Protein AF-A0A1H0A8M5-F1 (afdb_monomer)

Solvent-accessible surface area (backbone atoms only — not comparable to full-atom values): 7984 Å² total; per-residue (Å²): 141,83,70,90,78,63,69,47,74,65,54,52,50,52,51,53,48,51,56,51,47,51,57,52,51,49,38,52,51,37,19,56,40,55,90,46,71,91,53,52,72,69,57,42,21,75,76,52,38,91,82,27,82,85,64,74,63,54,67,81,94,46,94,57,63,57,68,48,65,71,43,52,52,50,52,36,41,52,52,17,48,52,53,32,51,50,43,21,73,76,69,74,53,67,88,50,41,67,62,37,33,50,54,29,52,54,52,52,55,52,58,74,76,42,100,62,82,82,76,78,76,74,81,76,89,74,79,79,84,81,130

pLDDT: mean 88.29, std 14.44, range [39.5, 98.38]

Nearest PDB structures (foldseek):
  1x59-assembly1_A  TM=3.442E-01  e=9.861E+00  Homo sapiens

Secondary structure (DSSP, 8-state):
---TTS--HHHHHHHHHHHHHHHHHHHHHHHHHGGGTT--HHHHHHHH-TT---SPPPPTT--SPPP-HHHHHHHHHHHHHHHHHHHHHHHS----HHHHHHHHHHHHHHHTTSSSPPPPPPP-TT-----

Foldseek 3Di:
DDDPPPQPPVNVVVVVVVVVCVLVVQQQVQLQCVVCVPPDPVRQCVVPNPVGGPDGDDDDPDPDRDGDCSSQLVVLLVVLVVVQVVCCVPPVDHDCSVVSSVVSVVVVVVCVVDPHDDDPDPPPPDDDDDD

Radius of gyration: 22.32 Å; Cα contacts (8 Å, |Δi|>4): 77; chains: 1; bounding box: 58×46×65 Å

Mean predicted aligned error: 9.07 Å

Structure (mmCIF, N/CA/C/O backbone):
data_AF-A0A1H0A8M5-F1
#
_entry.id   AF-A0A1H0A8M5-F1
#
loop_
_atom_site.group_PDB
_atom_site.id
_atom_site.type_symbol
_atom_site.label_atom_id
_atom_site.label_alt_id
_atom_site.label_comp_id
_atom_site.label_asym_id
_atom_site.label_entity_id
_atom_site.label_seq_id
_atom_site.pdbx_PDB_ins_code
_atom_site.Cartn_x
_atom_site.Cartn_y
_atom_site.Cartn_z
_atom_site.occupancy
_atom_site.B_iso_or_equiv
_atom_site.auth_seq_id
_atom_site.auth_comp_id
_atom_site.auth_asym_id
_atom_site.auth_atom_id
_atom_site.pdbx_PDB_model_num
ATOM 1 N N . MET A 1 1 ? -43.069 5.245 5.246 1.00 39.50 1 MET A N 1
ATOM 2 C CA . MET A 1 1 ? -41.868 5.805 5.897 1.00 39.50 1 MET A CA 1
ATOM 3 C C . MET A 1 1 ? -40.661 5.299 5.130 1.00 39.50 1 MET A C 1
ATOM 5 O O . MET A 1 1 ? -40.370 4.118 5.226 1.00 39.50 1 MET A O 1
ATOM 9 N N . ASN A 1 2 ? -40.044 6.159 4.319 1.00 45.03 2 ASN A N 1
ATOM 10 C CA . ASN A 1 2 ? -38.753 5.904 3.680 1.00 45.03 2 ASN A CA 1
ATOM 11 C C . ASN A 1 2 ? -37.786 6.932 4.267 1.00 45.03 2 ASN A C 1
ATOM 13 O O . ASN A 1 2 ? -37.919 8.117 3.972 1.00 45.03 2 ASN A O 1
ATOM 17 N N . GLU A 1 3 ? -36.879 6.490 5.132 1.00 62.28 3 GLU A N 1
ATOM 18 C CA . GLU A 1 3 ? -35.882 7.350 5.771 1.00 62.28 3 GLU A CA 1
ATOM 19 C C . GLU A 1 3 ? -34.714 7.611 4.794 1.00 62.28 3 GLU A C 1
ATOM 21 O O . GLU A 1 3 ? -33.984 6.676 4.458 1.00 62.28 3 GLU A O 1
ATOM 26 N N . PRO A 1 4 ? -34.501 8.853 4.316 1.00 56.34 4 PRO A N 1
ATOM 27 C CA . PRO A 1 4 ? -33.559 9.179 3.234 1.00 56.34 4 PRO A CA 1
ATOM 28 C C . PRO A 1 4 ? -32.070 9.075 3.620 1.00 56.34 4 PRO A C 1
ATOM 30 O O . PRO A 1 4 ? -31.202 9.297 2.779 1.00 56.34 4 PRO A O 1
ATOM 33 N N . TRP A 1 5 ? -31.761 8.750 4.878 1.00 62.66 5 TRP A N 1
ATOM 34 C CA . TRP A 1 5 ? -30.400 8.628 5.415 1.00 62.66 5 TRP A CA 1
ATOM 35 C C . TRP A 1 5 ? -29.929 7.176 5.577 1.00 62.66 5 TRP A C 1
ATOM 37 O O . TRP A 1 5 ? -28.752 6.941 5.854 1.00 62.66 5 TRP A O 1
ATOM 47 N N . MET A 1 6 ? -30.803 6.187 5.372 1.00 54.75 6 MET A N 1
ATOM 48 C CA . MET A 1 6 ? -30.368 4.806 5.196 1.00 54.75 6 MET A CA 1
ATOM 49 C C . MET A 1 6 ? -29.731 4.698 3.812 1.00 54.75 6 MET A C 1
ATOM 51 O O . MET A 1 6 ? -30.436 4.652 2.803 1.00 54.75 6 MET A O 1
ATOM 55 N N . SER A 1 7 ? -28.394 4.698 3.761 1.00 67.12 7 SER A N 1
ATOM 56 C CA . SER A 1 7 ? -27.657 4.368 2.541 1.00 67.12 7 SER A CA 1
ATOM 57 C C . SER A 1 7 ? -28.305 3.139 1.914 1.00 67.12 7 SER A C 1
ATOM 59 O O . SER A 1 7 ? -28.441 2.109 2.575 1.00 67.12 7 SER A O 1
ATOM 61 N N . SER A 1 8 ? -28.742 3.238 0.656 1.00 84.81 8 SER A N 1
ATOM 62 C CA . SER A 1 8 ? -29.314 2.065 0.006 1.00 84.81 8 SER A CA 1
ATOM 63 C C . SER A 1 8 ? -28.271 0.946 0.032 1.00 84.81 8 SER A C 1
ATOM 65 O O . SER A 1 8 ? -27.070 1.204 -0.093 1.00 84.81 8 SER A O 1
ATOM 67 N N . LEU A 1 9 ? -28.708 -0.304 0.181 1.00 84.69 9 LEU A N 1
ATOM 68 C CA . LEU A 1 9 ? -27.799 -1.458 0.150 1.00 84.69 9 LEU A CA 1
ATOM 69 C C . LEU A 1 9 ? -26.908 -1.439 -1.108 1.00 84.69 9 LEU A C 1
ATOM 71 O O . LEU A 1 9 ? -25.742 -1.831 -1.060 1.00 84.69 9 LEU A O 1
ATOM 75 N N . ALA A 1 10 ? -27.441 -0.918 -2.219 1.00 86.75 10 ALA A N 1
ATOM 76 C CA . ALA A 1 10 ? -26.697 -0.674 -3.448 1.00 86.75 10 ALA A CA 1
ATOM 77 C C . ALA A 1 10 ? -25.622 0.418 -3.283 1.00 86.75 10 ALA A C 1
ATOM 79 O O . ALA A 1 10 ? -24.483 0.213 -3.697 1.00 86.75 10 ALA A O 1
ATOM 80 N N . GLY A 1 11 ? -25.944 1.546 -2.645 1.00 90.62 11 GLY A N 1
ATOM 81 C CA . GLY A 1 11 ? -24.986 2.609 -2.328 1.00 90.62 11 GLY A CA 1
ATOM 82 C C . GLY A 1 11 ? -23.834 2.121 -1.448 1.00 90.62 11 GLY A C 1
ATOM 83 O O . GLY A 1 11 ? -22.668 2.378 -1.755 1.00 90.62 11 GLY A O 1
ATOM 84 N N . GLU A 1 12 ? -24.131 1.324 -0.419 1.00 91.81 12 GLU A N 1
ATOM 85 C CA . GLU A 1 12 ? -23.097 0.718 0.425 1.00 91.81 12 GLU A CA 1
ATOM 86 C C . GLU A 1 12 ? -22.222 -0.266 -0.356 1.00 91.81 12 GLU A C 1
ATOM 88 O O . GLU A 1 12 ? -21.000 -0.287 -0.194 1.00 91.81 12 GLU A O 1
ATOM 93 N N . ALA A 1 13 ? -22.829 -1.091 -1.216 1.00 93.56 13 ALA A N 1
ATOM 94 C CA . ALA A 1 13 ? -22.098 -2.035 -2.051 1.00 93.56 13 ALA A CA 1
ATOM 95 C C . ALA A 1 13 ? -21.141 -1.314 -3.011 1.00 93.56 13 ALA A C 1
ATOM 97 O O . ALA A 1 13 ? -19.975 -1.703 -3.112 1.00 93.56 13 ALA A O 1
ATOM 98 N N . VAL A 1 14 ? -21.594 -0.230 -3.650 1.00 96.56 14 VAL A N 1
ATOM 99 C CA . VAL A 1 14 ? -20.766 0.614 -4.524 1.00 96.56 14 VAL A CA 1
ATOM 100 C C . VAL A 1 14 ? -19.619 1.253 -3.744 1.00 96.56 14 VAL 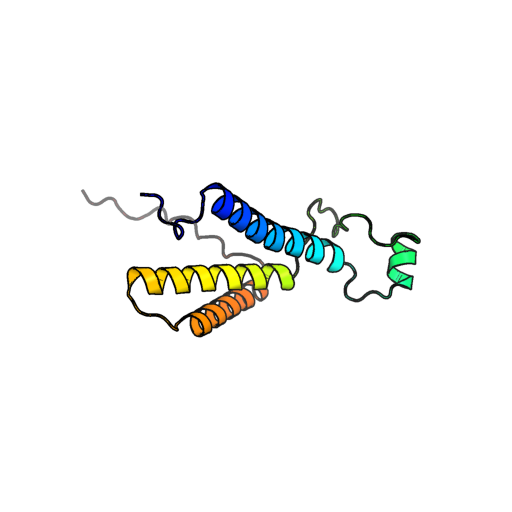A C 1
ATOM 102 O O . VAL A 1 14 ? -18.478 1.229 -4.206 1.00 96.56 14 VAL A O 1
ATOM 105 N N . TYR A 1 15 ? -19.880 1.787 -2.551 1.00 95.19 15 TYR A N 1
ATOM 106 C CA . TYR A 1 15 ? -18.834 2.369 -1.711 1.00 95.19 15 TYR A CA 1
ATOM 107 C C . TYR A 1 15 ? -17.768 1.333 -1.328 1.00 95.19 15 TYR A C 1
ATOM 109 O O . TYR A 1 15 ? -16.577 1.566 -1.542 1.00 95.19 15 TYR A O 1
ATOM 117 N N . ARG A 1 16 ? -18.176 0.147 -0.856 1.00 95.25 16 ARG A N 1
ATOM 118 C CA . ARG A 1 16 ? -17.243 -0.949 -0.538 1.00 95.25 16 ARG A CA 1
ATOM 119 C C . ARG A 1 16 ? -16.427 -1.382 -1.754 1.00 95.25 16 ARG A C 1
ATOM 121 O O . ARG A 1 16 ? -15.237 -1.659 -1.612 1.00 95.25 16 ARG A O 1
ATOM 128 N N . ALA A 1 17 ? -17.044 -1.439 -2.934 1.00 97.56 17 ALA A N 1
ATOM 129 C CA . ALA A 1 17 ? -16.350 -1.768 -4.174 1.00 97.56 17 ALA A CA 1
ATOM 130 C C . ALA A 1 17 ? -15.278 -0.725 -4.516 1.00 97.56 17 ALA A C 1
ATOM 132 O O . ALA A 1 17 ? -14.161 -1.103 -4.854 1.00 97.56 17 ALA A O 1
ATOM 133 N N . ARG A 1 18 ? -15.572 0.572 -4.352 1.00 97.69 18 ARG A N 1
ATOM 134 C CA . ARG A 1 18 ? -14.596 1.653 -4.567 1.00 97.69 18 ARG A CA 1
ATOM 135 C C . ARG A 1 18 ? -13.423 1.567 -3.599 1.00 97.69 18 ARG A C 1
ATOM 137 O O . ARG A 1 18 ? -12.288 1.608 -4.048 1.00 97.69 18 ARG A O 1
ATOM 144 N N . VAL A 1 19 ? -13.680 1.370 -2.305 1.00 96.31 19 VAL A N 1
ATOM 145 C CA . VAL A 1 19 ? -12.608 1.231 -1.301 1.00 96.31 19 VAL A CA 1
ATOM 146 C C . VAL A 1 19 ? -11.690 0.052 -1.636 1.00 96.31 19 VAL A C 1
ATOM 148 O O . VAL A 1 19 ? -10.471 0.205 -1.657 1.00 96.31 19 VAL A O 1
ATOM 151 N N . ARG A 1 20 ? -12.261 -1.115 -1.963 1.00 96.75 20 ARG A N 1
ATOM 152 C CA . ARG A 1 20 ? -11.482 -2.297 -2.369 1.00 96.75 20 ARG A CA 1
ATOM 153 C C . ARG A 1 20 ? -10.717 -2.063 -3.668 1.00 96.75 20 ARG A C 1
ATOM 155 O O . ARG A 1 20 ? -9.554 -2.435 -3.750 1.00 96.75 20 ARG A O 1
ATOM 162 N N . GLY A 1 21 ? -11.355 -1.433 -4.651 1.00 98.12 21 GLY A N 1
ATOM 163 C CA . GLY A 1 21 ? -10.738 -1.081 -5.926 1.00 98.12 21 GLY A CA 1
ATOM 164 C C . GLY A 1 21 ? -9.562 -0.121 -5.762 1.00 98.12 21 GLY A C 1
ATOM 165 O O . GLY A 1 21 ? -8.542 -0.321 -6.408 1.00 98.12 21 GLY A O 1
ATOM 166 N N . CYS A 1 22 ? -9.654 0.862 -4.862 1.00 98.00 22 CYS A N 1
ATOM 167 C CA . CYS A 1 22 ? -8.548 1.769 -4.556 1.00 98.00 22 CYS A CA 1
ATOM 168 C C . CYS A 1 22 ? -7.360 1.034 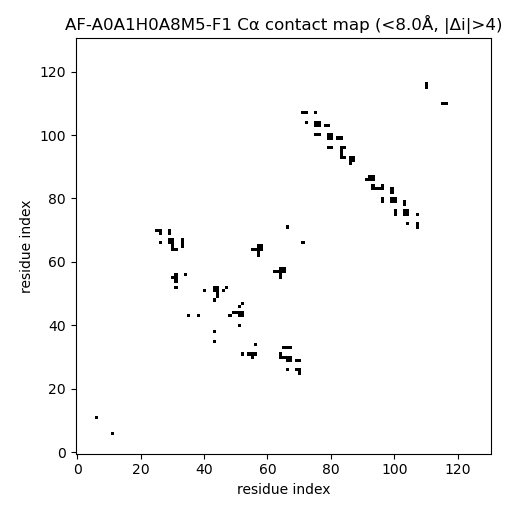-3.927 1.00 98.00 22 CYS A C 1
ATOM 170 O O . CYS A 1 22 ? -6.234 1.224 -4.373 1.00 98.00 22 CYS A O 1
ATOM 172 N N . LEU A 1 23 ? -7.601 0.171 -2.934 1.00 98.00 23 LEU A N 1
ATOM 173 C CA . LEU A 1 23 ? -6.527 -0.594 -2.289 1.00 98.00 23 LEU A CA 1
ATOM 174 C C . LEU A 1 23 ? -5.871 -1.585 -3.260 1.00 98.00 23 LEU A C 1
ATOM 176 O O . LEU A 1 23 ? -4.649 -1.649 -3.342 1.00 98.00 23 LEU A O 1
ATOM 180 N N . LEU A 1 24 ? -6.675 -2.326 -4.028 1.00 98.00 24 LEU A N 1
ATOM 181 C CA . LEU A 1 24 ? -6.166 -3.296 -4.997 1.00 98.00 24 LEU A CA 1
ATOM 182 C C . LEU A 1 24 ? -5.457 -2.613 -6.171 1.00 98.00 24 LEU A C 1
ATOM 184 O O . LEU A 1 24 ? -4.383 -3.044 -6.572 1.00 98.00 24 LEU A O 1
ATOM 188 N N . GLY A 1 25 ? -6.038 -1.542 -6.713 1.00 98.06 25 GLY A N 1
ATOM 189 C CA . GLY A 1 25 ? -5.438 -0.768 -7.798 1.00 98.06 25 GLY A CA 1
ATOM 190 C C . GLY A 1 25 ? -4.125 -0.109 -7.380 1.00 98.06 25 GLY A C 1
ATOM 191 O O . GLY A 1 25 ? -3.175 -0.129 -8.155 1.00 98.06 25 GLY A O 1
ATOM 192 N N . GLY A 1 26 ? -4.049 0.401 -6.145 1.00 98.06 26 GLY A N 1
ATOM 193 C CA . GLY A 1 26 ? -2.806 0.904 -5.559 1.00 98.06 26 GLY A CA 1
ATOM 194 C C . GLY A 1 26 ? -1.733 -0.179 -5.479 1.00 98.06 26 GLY A C 1
ATOM 195 O O . GLY A 1 26 ? -0.634 0.030 -5.975 1.00 98.06 26 GLY A O 1
ATOM 196 N N . ALA A 1 27 ? -2.078 -1.365 -4.968 1.00 98.25 27 ALA A N 1
ATOM 197 C CA . ALA A 1 27 ? -1.146 -2.491 -4.890 1.00 98.25 27 ALA A CA 1
ATOM 198 C C . ALA A 1 27 ? -0.671 -2.989 -6.266 1.00 98.25 27 ALA A C 1
ATOM 200 O O . ALA A 1 27 ? 0.491 -3.354 -6.426 1.00 98.25 27 ALA A O 1
ATOM 201 N N . ILE A 1 28 ? -1.549 -2.982 -7.277 1.00 97.56 28 ILE A N 1
ATOM 202 C CA . ILE A 1 28 ? -1.176 -3.300 -8.664 1.00 97.56 28 ILE A CA 1
ATOM 203 C C . ILE A 1 28 ? -0.215 -2.243 -9.219 1.00 97.56 28 ILE A C 1
ATOM 205 O O . ILE A 1 28 ? 0.768 -2.599 -9.864 1.00 97.56 28 ILE A O 1
ATOM 209 N N . GLY A 1 29 ? -0.498 -0.959 -8.986 1.00 97.06 29 GLY A N 1
ATOM 210 C CA . GLY A 1 29 ? 0.355 0.145 -9.427 1.00 97.06 29 GLY A CA 1
ATOM 211 C C . GLY A 1 29 ? 1.744 0.092 -8.796 1.00 97.06 29 GLY A C 1
ATOM 212 O O . GLY A 1 29 ? 2.735 0.174 -9.515 1.00 97.06 29 GLY A O 1
ATOM 213 N N . ASP A 1 30 ? 1.802 -0.127 -7.483 1.00 98.00 30 ASP A N 1
ATOM 214 C CA . ASP A 1 30 ? 3.037 -0.358 -6.734 1.00 98.00 30 ASP A CA 1
ATOM 215 C C . ASP A 1 30 ? 3.824 -1.540 -7.321 1.00 98.00 30 ASP A C 1
ATOM 217 O O . ASP A 1 30 ? 4.949 -1.370 -7.780 1.00 98.00 30 ASP A O 1
ATOM 221 N N . ALA A 1 31 ? 3.205 -2.717 -7.455 1.00 97.06 31 ALA A N 1
ATOM 222 C CA . ALA A 1 31 ? 3.886 -3.900 -7.987 1.00 97.06 31 ALA A CA 1
ATOM 223 C C . ALA A 1 31 ? 4.388 -3.743 -9.441 1.00 97.06 31 ALA A C 1
ATOM 225 O O . ALA A 1 31 ? 5.356 -4.396 -9.834 1.00 97.06 31 ALA A O 1
ATOM 226 N N . LEU A 1 32 ? 3.744 -2.898 -10.256 1.00 96.31 32 LEU A N 1
ATOM 227 C CA . LEU A 1 32 ? 4.217 -2.552 -11.603 1.00 96.31 32 LEU A CA 1
ATOM 228 C C . LEU A 1 32 ? 5.379 -1.548 -11.578 1.00 96.31 32 LEU A C 1
ATOM 230 O O . LEU A 1 32 ? 6.272 -1.632 -12.421 1.00 96.31 32 LEU A O 1
ATOM 234 N N . GLY A 1 33 ? 5.343 -0.586 -10.656 1.00 95.81 33 GLY A N 1
ATOM 235 C CA . GLY A 1 33 ? 6.306 0.511 -10.567 1.00 95.81 33 GLY A CA 1
ATOM 236 C C . GLY A 1 33 ? 7.574 0.161 -9.792 1.00 95.81 33 GLY A C 1
ATOM 237 O O . GLY A 1 33 ? 8.659 0.578 -10.188 1.00 95.81 33 GLY A O 1
ATOM 238 N N . TYR A 1 34 ? 7.461 -0.646 -8.740 1.00 96.50 34 TYR A N 1
ATOM 239 C CA . TYR A 1 34 ? 8.553 -0.950 -7.820 1.00 96.50 34 TYR A CA 1
ATOM 240 C C . TYR A 1 34 ? 9.824 -1.476 -8.516 1.00 96.50 34 TYR A C 1
ATOM 242 O O . TYR A 1 34 ? 10.902 -0.929 -8.282 1.00 96.50 34 TYR A O 1
ATOM 250 N N . PRO A 1 35 ? 9.758 -2.435 -9.465 1.00 95.38 35 PRO A N 1
ATOM 251 C CA . PRO A 1 35 ? 10.962 -2.937 -10.137 1.00 95.38 35 PRO A CA 1
ATOM 252 C C . PRO A 1 35 ? 11.696 -1.896 -11.001 1.00 95.38 35 PRO A C 1
ATOM 254 O O . PRO A 1 35 ? 12.839 -2.122 -11.398 1.00 95.38 35 PRO A O 1
ATOM 257 N N . ILE A 1 36 ? 11.045 -0.777 -11.333 1.00 95.44 36 ILE A N 1
ATOM 258 C CA . ILE A 1 36 ? 11.569 0.262 -12.228 1.00 95.44 36 ILE A CA 1
ATOM 259 C C . ILE A 1 36 ? 11.701 1.636 -11.562 1.00 95.44 36 ILE A C 1
ATOM 261 O O . ILE A 1 36 ? 12.083 2.584 -12.244 1.00 95.44 36 ILE A O 1
ATOM 265 N N . GLU A 1 37 ? 11.442 1.758 -10.258 1.00 94.88 37 GLU A N 1
ATOM 266 C CA . GLU A 1 37 ? 11.349 3.042 -9.540 1.00 94.88 37 GLU A CA 1
ATOM 267 C C . GLU A 1 37 ? 12.603 3.923 -9.675 1.00 94.88 37 GLU A C 1
ATOM 269 O O . GLU A 1 37 ? 12.520 5.147 -9.725 1.00 94.88 37 GLU A O 1
ATOM 274 N N . SER A 1 38 ? 13.774 3.290 -9.797 1.00 94.25 38 SER A N 1
ATOM 275 C CA . SER A 1 38 ? 15.078 3.953 -9.930 1.00 94.25 38 SER A CA 1
ATOM 276 C C . SER A 1 38 ? 15.619 3.956 -11.369 1.00 94.25 38 SER A C 1
ATOM 278 O O . SER A 1 38 ? 16.780 4.304 -11.609 1.00 94.25 38 SER A O 1
ATOM 280 N N . SER A 1 39 ? 14.814 3.537 -12.349 1.00 96.69 39 SER A N 1
ATOM 281 C CA . SER A 1 39 ? 15.209 3.461 -13.757 1.00 96.69 39 SER A CA 1
ATOM 282 C C . SER A 1 39 ? 14.763 4.689 -14.546 1.00 96.69 39 SER A C 1
ATOM 284 O O . SER A 1 39 ? 13.676 5.225 -14.359 1.00 96.69 39 SER A O 1
ATOM 286 N N . THR A 1 40 ? 15.593 5.118 -15.499 1.00 97.81 40 THR A N 1
ATOM 287 C CA . THR A 1 40 ? 15.180 6.128 -16.481 1.00 97.81 40 THR A CA 1
ATOM 288 C C . THR A 1 40 ? 14.243 5.509 -17.515 1.00 97.81 40 THR A C 1
ATOM 290 O O . THR A 1 40 ? 14.307 4.306 -17.780 1.00 97.81 40 THR A O 1
ATOM 293 N N . LEU A 1 41 ? 13.419 6.334 -18.166 1.00 97.06 41 LEU A N 1
ATOM 294 C CA . LEU A 1 41 ? 12.521 5.868 -19.227 1.00 97.06 41 LEU A CA 1
ATOM 295 C C . LEU A 1 41 ? 13.271 5.137 -20.355 1.00 97.06 41 LEU A C 1
ATOM 297 O O . LEU A 1 41 ? 12.810 4.092 -20.811 1.00 97.06 41 LEU A O 1
ATOM 301 N N . ASP A 1 42 ? 14.445 5.631 -20.754 1.00 98.00 42 ASP A N 1
ATOM 302 C CA . ASP A 1 42 ? 15.269 4.989 -21.787 1.00 98.00 42 ASP A CA 1
ATOM 303 C C . ASP A 1 42 ? 15.744 3.596 -21.359 1.00 98.00 42 ASP A C 1
ATOM 305 O O . ASP A 1 42 ? 15.696 2.657 -22.150 1.00 98.00 42 ASP A O 1
ATOM 309 N N . ARG A 1 43 ? 16.142 3.423 -20.089 1.00 97.81 43 ARG A N 1
ATOM 310 C CA . ARG A 1 43 ? 16.523 2.107 -19.545 1.00 97.81 43 ARG A CA 1
ATOM 311 C C . ARG A 1 43 ? 15.331 1.160 -19.472 1.00 97.81 43 ARG A C 1
ATOM 313 O O . ARG A 1 43 ? 15.468 -0.011 -19.817 1.00 97.81 43 ARG A O 1
ATOM 320 N N . ILE A 1 44 ? 14.164 1.667 -19.076 1.00 97.38 44 ILE A N 1
ATOM 321 C CA . ILE A 1 44 ? 12.924 0.884 -19.040 1.00 97.38 44 ILE A CA 1
ATOM 322 C C . ILE A 1 44 ? 12.585 0.384 -20.444 1.00 97.38 44 ILE A C 1
ATOM 324 O O . ILE A 1 44 ? 12.312 -0.804 -20.611 1.00 97.38 44 ILE A O 1
ATOM 328 N N . ARG A 1 45 ? 12.646 1.253 -21.459 1.00 97.94 45 ARG A N 1
ATOM 329 C CA . ARG A 1 45 ? 12.376 0.873 -22.851 1.00 97.94 45 ARG A CA 1
ATOM 330 C C . ARG A 1 45 ? 13.422 -0.072 -23.423 1.00 97.94 45 ARG A C 1
ATOM 332 O O . ARG A 1 45 ? 13.059 -1.025 -24.100 1.00 97.94 45 ARG A O 1
ATOM 339 N N . ALA A 1 46 ? 14.700 0.136 -23.117 1.00 97.44 46 ALA A N 1
ATOM 340 C CA . ALA A 1 46 ? 15.761 -0.767 -23.554 1.00 97.44 46 ALA A CA 1
ATOM 341 C C . ALA A 1 46 ? 15.570 -2.193 -23.005 1.00 97.44 46 ALA A C 1
ATOM 343 O O . ALA A 1 46 ? 15.827 -3.157 -23.719 1.00 97.44 46 ALA A O 1
ATOM 344 N N . ALA A 1 47 ? 15.088 -2.331 -21.765 1.00 95.44 47 ALA A N 1
ATOM 345 C CA . ALA A 1 47 ? 14.862 -3.630 -21.130 1.00 95.44 47 ALA A CA 1
ATOM 346 C C . ALA A 1 47 ? 13.500 -4.273 -21.467 1.00 95.44 47 ALA A C 1
ATOM 348 O O . ALA A 1 47 ? 13.402 -5.496 -21.480 1.00 95.44 47 ALA A O 1
ATOM 349 N N . ASN A 1 48 ? 12.454 -3.477 -21.732 1.00 95.62 48 ASN A N 1
ATOM 350 C CA . ASN A 1 48 ? 11.065 -3.958 -21.856 1.00 95.62 48 ASN A CA 1
ATOM 351 C C . ASN A 1 48 ? 10.420 -3.686 -23.234 1.00 95.62 48 ASN A C 1
ATOM 353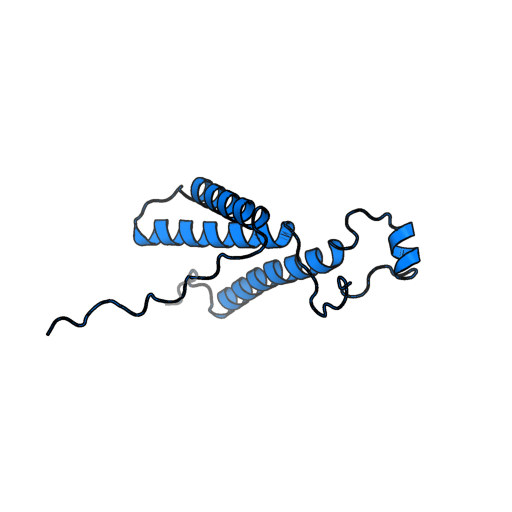 O O . ASN A 1 48 ? 9.265 -4.043 -23.465 1.00 95.62 48 ASN A O 1
ATOM 357 N N . GLY A 1 49 ? 11.145 -3.050 -24.157 1.00 96.75 49 GLY A N 1
ATOM 358 C CA . GLY A 1 49 ? 10.651 -2.582 -25.454 1.00 96.75 49 GLY A CA 1
ATOM 359 C C . GLY A 1 49 ? 10.064 -1.165 -25.410 1.00 96.75 49 GLY A C 1
ATOM 360 O O . GLY A 1 49 ? 9.820 -0.596 -24.350 1.00 96.75 49 GLY A O 1
ATOM 361 N N . GLU A 1 50 ? 9.783 -0.587 -26.583 1.00 97.06 50 GLU A N 1
ATOM 362 C CA . GLU A 1 50 ? 9.318 0.810 -26.744 1.00 97.06 50 GLU A CA 1
ATOM 363 C C . GLU A 1 50 ? 8.077 1.175 -25.912 1.00 97.06 50 GLU A C 1
ATOM 365 O O . GLU A 1 50 ? 7.910 2.315 -25.465 1.00 97.06 50 GLU A O 1
ATOM 370 N N . ARG A 1 51 ? 7.208 0.186 -25.670 1.00 96.75 51 ARG A N 1
ATOM 371 C CA . ARG A 1 51 ? 5.993 0.333 -24.857 1.00 96.75 51 ARG A CA 1
ATOM 372 C C . ARG A 1 51 ? 6.256 0.347 -23.346 1.00 96.75 51 ARG A C 1
ATOM 374 O O . ARG A 1 51 ? 5.325 0.624 -22.597 1.00 96.75 51 ARG A O 1
ATOM 381 N N . GLY A 1 52 ? 7.483 0.071 -22.907 1.00 96.06 52 GLY A N 1
ATOM 382 C CA . GLY A 1 52 ? 7.851 -0.052 -21.501 1.00 96.06 52 GLY A CA 1
ATOM 383 C C . GLY A 1 52 ? 7.200 -1.261 -20.823 1.00 96.06 52 GLY A C 1
ATOM 384 O O . GLY A 1 52 ? 6.924 -2.280 -21.455 1.00 96.06 52 GLY A O 1
ATOM 385 N N . VAL A 1 53 ? 6.954 -1.141 -19.518 1.00 95.44 53 VAL A N 1
ATOM 386 C CA . VAL A 1 53 ? 6.331 -2.194 -18.705 1.00 95.44 53 VAL A CA 1
ATOM 387 C C . VAL A 1 53 ? 4.857 -2.351 -19.087 1.00 95.44 53 VAL A C 1
ATOM 389 O O . VAL A 1 53 ? 4.069 -1.414 -18.972 1.00 95.44 53 VAL A O 1
ATOM 392 N N . THR A 1 54 ? 4.476 -3.546 -19.544 1.00 95.31 54 THR A N 1
ATOM 393 C CA . THR A 1 54 ? 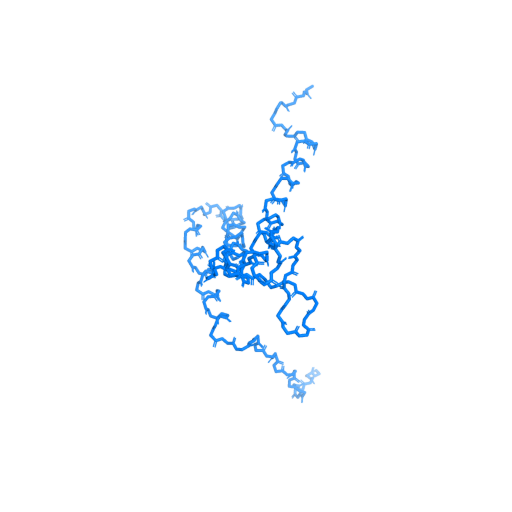3.090 -3.886 -19.934 1.00 95.31 54 THR A CA 1
ATOM 394 C C . THR A 1 54 ? 2.495 -5.042 -19.125 1.00 95.31 54 THR A C 1
ATOM 396 O O . THR A 1 54 ? 1.340 -5.412 -19.328 1.00 95.31 54 THR A O 1
ATOM 399 N N . GLY A 1 55 ? 3.263 -5.583 -18.181 1.00 94.62 55 GLY A N 1
ATOM 400 C CA . GLY A 1 55 ? 2.877 -6.640 -17.253 1.00 94.62 55 GLY A CA 1
ATOM 401 C C . GLY A 1 55 ? 3.816 -6.650 -16.050 1.00 94.62 55 GLY A C 1
ATOM 402 O O . GLY A 1 55 ? 4.747 -5.848 -15.988 1.00 94.62 55 GLY A O 1
ATOM 403 N N . PHE A 1 56 ? 3.571 -7.537 -15.088 1.00 95.81 56 PHE A N 1
ATOM 404 C CA . PHE A 1 56 ? 4.420 -7.631 -13.903 1.00 95.81 56 PHE A CA 1
ATOM 405 C C . PHE A 1 56 ? 5.835 -8.097 -14.247 1.00 95.81 56 PHE A C 1
ATOM 407 O O . PHE A 1 56 ? 6.026 -8.976 -15.088 1.00 95.81 56 PHE A O 1
ATOM 414 N N . LEU A 1 57 ? 6.812 -7.516 -13.552 1.00 93.69 57 LEU A N 1
ATOM 415 C CA . LEU A 1 57 ? 8.200 -7.952 -13.588 1.00 93.69 57 LEU A CA 1
ATOM 416 C C . LEU A 1 57 ? 8.487 -8.744 -12.315 1.00 93.69 57 LEU A C 1
ATOM 418 O O . LEU A 1 57 ? 8.289 -8.246 -11.205 1.00 93.69 57 LEU A O 1
ATOM 422 N N . PHE A 1 58 ? 8.932 -9.984 -12.479 1.00 92.31 58 PHE A N 1
ATOM 423 C CA . PHE A 1 58 ? 9.200 -10.881 -11.363 1.00 92.31 58 PHE A CA 1
ATOM 424 C C . PHE A 1 58 ? 10.677 -10.862 -10.972 1.00 92.31 58 PHE A C 1
ATOM 426 O O . PHE A 1 58 ? 11.563 -10.709 -11.813 1.00 92.31 58 PHE A O 1
ATOM 433 N N . ALA A 1 59 ? 10.943 -11.012 -9.675 1.00 83.31 59 ALA A N 1
ATOM 434 C CA . ALA A 1 59 ? 12.299 -11.086 -9.151 1.00 83.31 59 ALA A CA 1
ATOM 435 C C . ALA A 1 59 ? 12.763 -12.550 -9.086 1.00 83.31 59 ALA A C 1
ATOM 437 O O . ALA A 1 59 ? 12.174 -13.347 -8.355 1.00 83.31 59 ALA A O 1
ATOM 438 N N . GLY A 1 60 ? 13.840 -12.885 -9.804 1.00 82.25 60 GLY A N 1
ATOM 439 C CA . GLY A 1 60 ? 14.393 -14.245 -9.836 1.00 82.25 60 GLY A CA 1
ATOM 440 C C . GLY A 1 60 ? 13.391 -15.269 -10.379 1.00 82.25 60 GLY A C 1
ATOM 441 O O . GLY A 1 60 ? 12.678 -14.981 -11.335 1.00 82.25 60 GLY A O 1
ATOM 442 N N . ASP A 1 61 ? 13.315 -16.432 -9.730 1.00 84.31 61 ASP A N 1
ATOM 443 C CA . ASP A 1 61 ? 12.421 -17.540 -10.113 1.00 84.31 61 ASP A CA 1
ATOM 444 C C . ASP A 1 61 ? 10.994 -17.413 -9.531 1.00 84.31 61 ASP A C 1
ATOM 446 O O . ASP A 1 61 ? 10.232 -18.378 -9.516 1.00 84.31 61 ASP A O 1
ATOM 450 N N . SER A 1 62 ? 10.629 -16.239 -9.003 1.00 86.69 62 SER A N 1
ATOM 451 C CA . SER A 1 62 ? 9.292 -15.977 -8.456 1.00 86.69 62 SER A CA 1
ATOM 452 C C . SER A 1 62 ? 8.248 -15.846 -9.568 1.00 86.69 62 SER A C 1
ATOM 454 O O . SER A 1 62 ? 8.503 -15.231 -10.597 1.00 86.69 62 SER A O 1
ATOM 456 N N . ASP A 1 63 ? 7.033 -16.330 -9.324 1.00 89.81 63 ASP A N 1
ATOM 457 C CA . ASP A 1 63 ? 5.829 -16.060 -10.121 1.00 89.81 63 ASP A CA 1
ATOM 458 C C . ASP A 1 63 ? 4.914 -15.002 -9.468 1.00 89.81 63 ASP A C 1
ATOM 460 O O . ASP A 1 63 ? 3.817 -14.712 -9.950 1.00 89.81 63 ASP A O 1
ATOM 464 N N . VAL A 1 64 ? 5.376 -14.390 -8.372 1.00 91.75 64 VAL A N 1
ATOM 465 C CA . VAL A 1 64 ? 4.645 -13.381 -7.598 1.00 91.75 64 VAL A CA 1
ATOM 466 C C . VAL A 1 64 ? 5.258 -11.998 -7.788 1.00 91.75 64 VAL A C 1
ATOM 468 O O . VAL A 1 64 ? 6.453 -11.789 -7.551 1.00 91.75 64 VAL A O 1
ATOM 471 N N . ALA A 1 65 ? 4.417 -11.037 -8.180 1.00 93.88 65 ALA A N 1
ATOM 472 C CA . ALA A 1 65 ? 4.786 -9.629 -8.271 1.00 93.88 65 ALA A CA 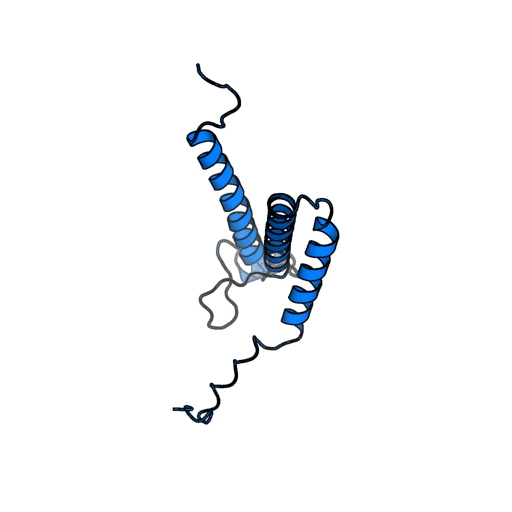1
ATOM 473 C C . ALA A 1 65 ? 4.937 -9.046 -6.859 1.00 93.88 65 ALA A C 1
ATOM 475 O O . ALA A 1 65 ? 4.031 -9.159 -6.029 1.00 93.88 65 ALA A O 1
ATOM 476 N N . ARG A 1 66 ? 6.096 -8.451 -6.568 1.00 94.38 66 ARG A N 1
ATOM 477 C CA . ARG A 1 66 ? 6.403 -7.938 -5.229 1.00 94.38 66 ARG A CA 1
ATOM 478 C C . ARG A 1 66 ? 5.831 -6.536 -5.053 1.00 94.38 66 ARG A C 1
ATOM 480 O O . ARG A 1 66 ? 6.065 -5.670 -5.885 1.00 94.38 66 ARG A O 1
ATOM 487 N N . ILE A 1 67 ? 5.130 -6.335 -3.945 1.00 95.75 67 ILE A N 1
ATOM 488 C CA . ILE A 1 67 ? 4.735 -5.014 -3.447 1.00 95.75 67 ILE A CA 1
ATOM 489 C C . ILE A 1 67 ? 5.878 -4.375 -2.641 1.00 95.75 67 ILE A C 1
ATOM 491 O O . ILE A 1 67 ? 6.688 -5.099 -2.047 1.00 95.75 67 ILE A O 1
ATOM 495 N N . SER A 1 68 ? 5.916 -3.046 -2.577 1.00 96.12 68 SER A N 1
ATOM 496 C CA . SER A 1 68 ? 6.919 -2.257 -1.854 1.00 96.12 68 SER A CA 1
ATOM 497 C C . SER A 1 68 ? 6.388 -1.711 -0.522 1.00 96.12 68 SER A C 1
ATOM 499 O O . SER A 1 68 ? 5.327 -2.120 -0.028 1.00 96.12 68 SER A O 1
ATOM 501 N N . ASP A 1 69 ? 7.150 -0.808 0.094 1.00 96.88 69 ASP A N 1
ATOM 502 C CA . ASP A 1 69 ? 6.737 -0.048 1.267 1.00 96.88 69 ASP A CA 1
ATOM 503 C C . ASP A 1 69 ? 5.463 0.773 1.022 1.00 96.88 69 ASP A C 1
ATOM 505 O O . ASP A 1 69 ? 4.660 0.885 1.951 1.00 96.88 69 ASP A O 1
ATOM 509 N N . ASP A 1 70 ? 5.185 1.209 -0.211 1.00 97.75 70 ASP A N 1
ATOM 510 C CA . ASP A 1 70 ? 3.946 1.914 -0.571 1.00 97.75 70 ASP A CA 1
ATOM 511 C C . ASP A 1 70 ? 2.696 1.109 -0.188 1.00 97.75 70 ASP A C 1
ATOM 513 O O . ASP A 1 70 ? 1.823 1.583 0.554 1.00 97.75 70 ASP A O 1
ATOM 517 N N . THR A 1 71 ? 2.597 -0.148 -0.636 1.00 98.38 71 THR A N 1
ATOM 518 C CA . THR A 1 71 ? 1.464 -1.008 -0.260 1.00 98.38 71 THR A CA 1
ATOM 519 C C . THR A 1 71 ? 1.561 -1.453 1.191 1.00 98.38 71 THR A C 1
ATOM 521 O O . THR A 1 71 ? 0.548 -1.467 1.897 1.00 98.38 71 THR A O 1
ATOM 524 N N . GLN A 1 72 ? 2.752 -1.826 1.669 1.00 97.69 72 GLN A N 1
ATOM 525 C CA . GLN A 1 72 ? 2.916 -2.332 3.033 1.00 97.69 72 GLN A CA 1
ATOM 526 C C . GLN A 1 72 ? 2.475 -1.285 4.064 1.00 97.69 72 GLN A C 1
ATOM 528 O O . GLN A 1 72 ? 1.595 -1.562 4.883 1.00 97.69 72 GLN A O 1
ATOM 533 N N . MET A 1 73 ? 3.000 -0.060 3.999 1.00 98.31 73 MET A N 1
ATOM 534 C CA . MET A 1 73 ? 2.632 1.024 4.911 1.00 98.31 73 MET A CA 1
ATOM 535 C C . MET A 1 73 ? 1.164 1.435 4.751 1.00 98.31 73 MET A C 1
ATOM 537 O O . MET A 1 73 ? 0.505 1.739 5.750 1.00 98.31 73 MET A O 1
ATOM 541 N N . THR A 1 74 ? 0.605 1.364 3.538 1.00 98.31 74 THR A N 1
ATOM 542 C CA . THR A 1 74 ? -0.835 1.572 3.308 1.00 98.31 74 THR A CA 1
ATOM 543 C C . THR A 1 74 ? -1.682 0.558 4.085 1.00 98.31 74 THR A C 1
ATOM 545 O O . THR A 1 74 ? -2.649 0.940 4.751 1.00 98.31 74 THR A O 1
ATOM 548 N N . LEU A 1 75 ? -1.312 -0.727 4.077 1.00 98.00 75 LEU A N 1
ATOM 549 C CA . LEU A 1 75 ? -2.021 -1.772 4.827 1.00 98.00 75 LEU A CA 1
ATOM 550 C C . LEU A 1 75 ? -1.889 -1.586 6.345 1.00 98.00 75 LEU A C 1
ATOM 552 O O . LEU A 1 75 ? -2.884 -1.705 7.064 1.00 98.00 75 LEU A O 1
ATOM 556 N N . PHE A 1 76 ? -0.698 -1.229 6.834 1.00 98.31 76 PHE A N 1
ATOM 557 C CA . PHE A 1 76 ? -0.488 -0.882 8.245 1.00 98.31 76 PHE A CA 1
ATOM 558 C C . PHE A 1 76 ? -1.317 0.344 8.667 1.00 98.31 76 PHE A C 1
ATOM 560 O O . PHE A 1 76 ? -1.892 0.360 9.757 1.00 98.31 76 PHE A O 1
ATOM 567 N N . THR A 1 77 ? -1.463 1.337 7.787 1.00 98.06 77 THR A N 1
ATOM 568 C CA . THR A 1 77 ? -2.331 2.504 8.015 1.00 98.06 77 THR A CA 1
ATOM 569 C C . THR A 1 77 ? -3.797 2.097 8.113 1.00 98.06 77 THR A C 1
ATOM 571 O O . THR A 1 77 ? -4.485 2.476 9.063 1.00 98.06 77 THR A O 1
ATOM 574 N N . ALA A 1 78 ? -4.287 1.302 7.158 1.00 97.38 78 ALA A N 1
ATOM 575 C CA . ALA A 1 78 ? -5.672 0.839 7.144 1.00 97.38 78 ALA A CA 1
ATOM 576 C C . ALA A 1 78 ? -6.011 0.043 8.415 1.00 97.38 78 ALA A C 1
ATOM 578 O O . ALA A 1 78 ? -7.051 0.268 9.036 1.00 97.38 78 ALA A O 1
ATOM 579 N N . GLU A 1 79 ? -5.110 -0.840 8.843 1.00 97.56 79 GLU A N 1
ATOM 580 C CA . GLU A 1 79 ? -5.258 -1.619 10.071 1.00 97.56 79 GLU A CA 1
ATOM 581 C C . GLU A 1 79 ? -5.330 -0.727 11.323 1.00 97.56 79 GLU A C 1
ATOM 583 O O . GLU A 1 79 ? -6.227 -0.907 12.155 1.00 97.56 79 GLU A O 1
ATOM 588 N N . ALA A 1 80 ? -4.471 0.290 11.430 1.00 97.88 80 ALA A N 1
ATOM 589 C CA . ALA A 1 80 ? -4.504 1.246 12.533 1.00 97.88 80 ALA A CA 1
ATOM 590 C C . ALA A 1 80 ? -5.807 2.056 12.582 1.00 97.88 80 ALA A C 1
ATOM 592 O O . ALA A 1 80 ? -6.377 2.244 13.660 1.00 97.88 80 ALA A O 1
ATOM 593 N N . LEU A 1 81 ? -6.303 2.509 11.427 1.00 96.50 81 LEU A N 1
ATOM 594 C CA . LEU A 1 81 ? -7.558 3.258 11.322 1.00 96.50 81 LEU A CA 1
ATOM 595 C C . LEU A 1 81 ? -8.764 2.402 11.726 1.00 96.50 81 LEU A C 1
ATOM 597 O O . LEU A 1 81 ? -9.626 2.868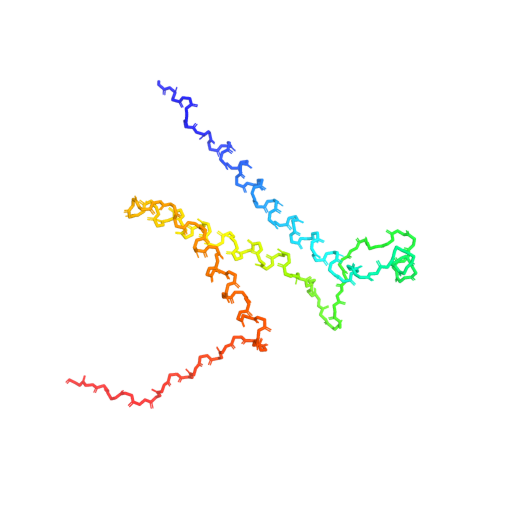 12.474 1.00 96.50 81 LEU A O 1
ATOM 601 N N . ILE A 1 82 ? -8.797 1.131 11.311 1.00 95.31 82 ILE A N 1
ATOM 602 C CA . ILE A 1 82 ? -9.834 0.176 11.727 1.00 95.31 82 ILE A CA 1
ATOM 603 C C . ILE A 1 82 ? -9.804 -0.015 13.248 1.00 95.31 82 ILE A C 1
ATOM 605 O O . ILE A 1 82 ? -10.849 0.072 13.899 1.00 95.31 82 ILE A O 1
ATOM 609 N N . ARG A 1 83 ? -8.618 -0.211 13.843 1.00 94.81 83 ARG A N 1
ATOM 610 C CA . ARG A 1 83 ? -8.461 -0.338 15.304 1.00 94.81 83 ARG A CA 1
ATOM 611 C C . ARG A 1 83 ? -8.898 0.925 16.045 1.00 94.81 83 ARG A C 1
ATOM 613 O O . ARG A 1 83 ? -9.548 0.826 17.086 1.00 94.81 83 ARG A O 1
ATOM 620 N N . ALA A 1 84 ? -8.560 2.105 15.525 1.00 94.69 84 ALA A N 1
ATOM 621 C CA . ALA A 1 84 ? -8.948 3.385 16.110 1.00 94.69 84 ALA A CA 1
ATOM 622 C C . ALA A 1 84 ? -10.471 3.544 16.129 1.00 94.69 84 ALA A C 1
ATOM 624 O O . ALA A 1 84 ? -11.048 3.824 17.180 1.00 94.69 84 ALA A O 1
ATOM 625 N N . HIS A 1 85 ? -11.117 3.273 14.995 1.00 94.06 85 HIS A N 1
ATOM 626 C CA . HIS A 1 85 ? -12.566 3.330 14.864 1.00 94.06 85 HIS A CA 1
ATOM 627 C C . HIS A 1 85 ? -13.269 2.301 15.761 1.00 94.06 85 HIS A C 1
ATOM 629 O O . HIS A 1 85 ? -14.255 2.612 16.427 1.00 94.06 85 HIS A O 1
ATOM 635 N N . GLN A 1 86 ? -12.744 1.076 15.851 1.00 93.38 86 GLN A N 1
ATOM 636 C CA . GLN A 1 86 ? -13.293 0.054 16.743 1.00 93.38 86 GLN A CA 1
ATOM 637 C C . GLN A 1 86 ? -13.174 0.461 18.218 1.00 93.38 86 GLN A C 1
ATOM 639 O O . GLN A 1 86 ? -14.122 0.284 18.984 1.00 93.38 86 GLN A O 1
ATOM 644 N N . ARG A 1 87 ? -12.037 1.037 18.627 1.00 90.81 87 ARG A N 1
ATOM 645 C CA . ARG A 1 87 ? -11.842 1.560 19.986 1.00 90.81 87 ARG A CA 1
ATOM 646 C C . ARG A 1 87 ? -12.835 2.674 20.303 1.00 90.81 87 ARG A C 1
ATOM 648 O O . ARG A 1 87 ? -13.420 2.650 21.384 1.00 90.81 87 ARG A O 1
ATOM 655 N N . GLU A 1 88 ? -13.015 3.622 19.390 1.00 92.81 88 GLU A N 1
ATOM 656 C CA . GLU A 1 88 ? -13.984 4.708 19.539 1.00 92.81 88 GLU A CA 1
ATOM 657 C C . GLU A 1 88 ? -15.399 4.151 19.717 1.00 92.81 88 GLU A C 1
ATOM 659 O O . GLU A 1 88 ? -16.073 4.490 20.685 1.00 92.81 88 GLU A O 1
ATOM 664 N N . ARG A 1 89 ? -15.812 3.207 18.864 1.00 91.62 89 ARG A N 1
ATOM 665 C CA . ARG A 1 89 ? -17.144 2.588 18.937 1.00 91.62 89 ARG A CA 1
ATOM 666 C C . ARG A 1 89 ? -17.394 1.790 20.213 1.00 91.62 89 ARG A C 1
ATOM 668 O O . ARG A 1 89 ? -18.508 1.810 20.720 1.00 91.62 89 ARG A O 1
ATOM 675 N N . LEU A 1 90 ? -16.396 1.057 20.705 1.00 91.38 90 LEU A N 1
ATOM 676 C CA . LEU A 1 90 ? -16.559 0.182 21.872 1.00 91.38 90 LEU A CA 1
ATOM 677 C C . LEU A 1 90 ? -16.364 0.907 23.205 1.00 91.38 90 LEU A C 1
ATOM 679 O O . LEU A 1 90 ? -16.944 0.496 24.205 1.00 91.38 90 LEU A O 1
ATOM 683 N N . LYS A 1 91 ? -15.509 1.934 23.247 1.00 88.69 91 LYS A N 1
ATOM 684 C CA . LYS A 1 91 ? -15.096 2.594 24.497 1.00 88.69 91 LYS A CA 1
ATOM 685 C C . LYS A 1 91 ? -15.516 4.061 24.587 1.00 88.69 91 LYS A C 1
ATOM 687 O O . LYS A 1 91 ? -15.317 4.658 25.636 1.00 88.69 91 LYS A O 1
ATOM 692 N N . GLY A 1 92 ? -16.023 4.660 23.508 1.00 85.19 92 GLY A N 1
ATOM 693 C CA . GLY A 1 92 ? -16.356 6.088 23.442 1.00 85.19 92 GLY A CA 1
ATOM 694 C C . GLY A 1 92 ? -15.139 7.021 23.453 1.00 85.19 92 GLY A C 1
ATOM 695 O O . GLY A 1 92 ? -15.292 8.227 23.614 1.00 85.19 92 GLY A O 1
ATOM 696 N N . ILE A 1 93 ? -13.921 6.485 23.307 1.00 80.06 93 ILE A N 1
ATOM 697 C CA . ILE A 1 93 ? -12.675 7.262 23.358 1.00 80.06 93 ILE A CA 1
ATOM 698 C C . ILE A 1 93 ? -12.151 7.445 21.932 1.00 80.06 93 ILE A C 1
ATOM 700 O O . ILE A 1 93 ? -11.472 6.561 21.401 1.00 80.06 93 ILE A O 1
ATOM 704 N N . GLY A 1 94 ? -12.478 8.587 21.328 1.00 81.81 94 GLY A N 1
ATOM 705 C CA . GLY A 1 94 ? -11.964 9.019 20.026 1.00 81.81 94 GLY A CA 1
ATOM 706 C C . GLY A 1 94 ? -10.541 9.594 20.091 1.00 81.81 94 GLY A C 1
ATOM 707 O O . GLY A 1 94 ? -9.878 9.578 21.127 1.00 81.81 94 GLY A O 1
ATOM 708 N N . GLY A 1 95 ? -10.043 10.090 18.954 1.00 85.06 95 GLY A N 1
ATOM 709 C CA . GLY A 1 95 ? -8.783 10.852 18.873 1.00 85.06 95 GLY A CA 1
ATOM 710 C C . GLY A 1 95 ? -7.482 10.039 18.940 1.00 85.06 95 GLY A C 1
ATOM 711 O O . GLY A 1 95 ? -6.404 10.590 18.746 1.00 85.06 95 GLY A O 1
ATOM 712 N N . ALA A 1 96 ? -7.549 8.722 19.149 1.00 89.62 96 ALA A N 1
ATOM 713 C CA . ALA A 1 96 ? -6.362 7.868 19.257 1.00 89.62 96 ALA A CA 1
ATOM 714 C C . ALA A 1 96 ? -5.723 7.469 17.910 1.00 89.62 96 ALA A C 1
ATOM 716 O O . ALA A 1 96 ? -4.727 6.744 17.908 1.00 89.62 96 ALA A O 1
ATOM 717 N N . TRP A 1 97 ? -6.287 7.891 16.772 1.00 93.44 97 TRP A N 1
ATOM 718 C CA . TRP A 1 97 ? -5.870 7.420 15.447 1.00 93.44 97 TRP A CA 1
ATOM 719 C C . TRP A 1 97 ? -4.399 7.733 15.147 1.00 93.44 97 TRP A C 1
ATOM 721 O O . TRP A 1 97 ? -3.682 6.843 14.704 1.00 93.44 97 TRP A O 1
ATOM 731 N N . ALA A 1 98 ? -3.914 8.937 15.472 1.00 95.38 98 ALA A N 1
ATOM 732 C CA . ALA A 1 98 ? -2.532 9.333 15.193 1.00 95.38 98 ALA A CA 1
ATOM 733 C C . ALA A 1 98 ? -1.517 8.455 15.946 1.00 95.38 98 ALA A C 1
ATOM 735 O O . ALA A 1 98 ? -0.526 8.003 15.374 1.00 95.38 98 ALA A O 1
ATOM 736 N N . LEU A 1 99 ? -1.801 8.150 17.218 1.00 96.38 99 LEU A N 1
ATOM 737 C CA . LEU A 1 99 ? -0.963 7.269 18.032 1.00 96.38 99 LEU A CA 1
ATOM 738 C C . LEU A 1 99 ? -0.979 5.826 17.506 1.00 96.38 99 LEU A C 1
ATOM 740 O O . LEU A 1 99 ? 0.063 5.181 17.446 1.00 96.38 99 LEU A O 1
ATOM 744 N N . LEU A 1 100 ? -2.148 5.330 17.095 1.00 97.12 100 LEU A N 1
ATOM 745 C CA . LEU A 1 100 ? -2.288 3.975 16.559 1.00 97.12 100 LEU A CA 1
ATOM 746 C C . LEU A 1 100 ? -1.597 3.810 15.200 1.00 97.12 100 LEU A C 1
ATOM 748 O O . LEU A 1 100 ? -0.976 2.775 14.972 1.00 97.12 100 LEU A O 1
ATOM 752 N N . VAL A 1 101 ? -1.656 4.823 14.329 1.00 98.06 101 VAL A N 1
ATOM 753 C CA . VAL A 1 101 ? -0.927 4.832 13.048 1.00 98.06 101 VAL A CA 1
ATOM 754 C C . VAL A 1 101 ? 0.579 4.834 13.296 1.00 98.06 101 VAL A C 1
ATOM 756 O O . VAL A 1 101 ? 1.289 4.023 12.708 1.00 98.06 101 VAL A O 1
ATOM 759 N N . ARG A 1 102 ? 1.069 5.652 14.238 1.00 98.19 102 ARG A N 1
ATOM 760 C CA . ARG A 1 102 ? 2.482 5.628 14.638 1.00 98.19 102 ARG A CA 1
ATOM 761 C C . ARG A 1 102 ? 2.919 4.229 15.088 1.00 98.19 102 ARG A C 1
ATOM 763 O O . ARG A 1 102 ? 3.921 3.724 14.595 1.00 98.19 102 ARG A O 1
ATOM 770 N N . TRP A 1 103 ? 2.171 3.585 15.984 1.00 98.12 103 TRP A N 1
ATOM 771 C CA . TRP A 1 103 ? 2.498 2.228 16.445 1.00 98.12 103 TRP A CA 1
ATOM 772 C C . TRP A 1 103 ? 2.415 1.177 15.332 1.00 98.12 103 TRP A C 1
ATOM 774 O O . TRP A 1 103 ? 3.117 0.169 15.372 1.00 98.12 103 TRP A O 1
ATOM 784 N N . ALA A 1 104 ? 1.554 1.373 14.333 1.00 98.25 104 ALA A N 1
ATOM 785 C CA . ALA A 1 104 ? 1.543 0.523 13.150 1.00 98.25 104 ALA A CA 1
ATOM 786 C C . ALA A 1 104 ? 2.813 0.690 12.313 1.00 98.25 104 ALA A C 1
ATOM 788 O O . ALA A 1 104 ? 3.401 -0.315 11.929 1.00 98.25 104 ALA A O 1
ATOM 789 N N . TYR A 1 105 ? 3.294 1.916 12.115 1.00 98.19 105 TYR A N 1
ATOM 790 C CA . TYR A 1 105 ? 4.562 2.150 11.421 1.00 98.19 105 TYR A CA 1
ATOM 791 C C . TYR A 1 105 ? 5.772 1.632 12.199 1.00 98.19 105 TYR A C 1
ATOM 793 O O . TYR A 1 105 ? 6.688 1.093 11.592 1.00 98.19 105 TYR A O 1
ATOM 801 N N . GLU A 1 106 ? 5.766 1.715 13.531 1.00 97.50 106 GLU A N 1
ATOM 802 C CA . GLU A 1 106 ? 6.812 1.103 14.363 1.00 97.50 106 GLU A CA 1
ATOM 803 C C . GLU A 1 106 ? 6.835 -0.428 14.197 1.00 97.50 106 GLU A C 1
ATOM 805 O O . GLU A 1 106 ? 7.907 -1.008 14.038 1.00 97.50 106 GLU A O 1
ATOM 810 N N . ARG A 1 107 ? 5.667 -1.089 14.138 1.00 96.31 107 ARG A N 1
ATOM 811 C CA . ARG A 1 107 ? 5.590 -2.529 13.827 1.00 96.31 107 ARG A CA 1
ATOM 812 C C . ARG A 1 107 ? 6.048 -2.850 12.408 1.00 96.31 107 ARG A C 1
ATOM 814 O O . ARG A 1 107 ? 6.732 -3.848 12.226 1.00 96.31 107 ARG A O 1
ATOM 821 N N . TRP A 1 108 ? 5.680 -2.035 11.421 1.00 96.69 108 TRP A N 1
ATOM 822 C CA . TRP A 1 108 ? 6.158 -2.201 10.047 1.00 96.69 108 TRP A CA 1
ATOM 823 C C . TRP A 1 108 ? 7.681 -2.064 9.961 1.00 96.69 108 TRP A C 1
ATOM 825 O O . TRP A 1 108 ? 8.334 -2.881 9.321 1.00 96.69 108 TRP A O 1
ATOM 835 N N . LEU A 1 109 ? 8.266 -1.076 10.643 1.00 96.00 109 LEU A N 1
ATOM 836 C CA . LEU A 1 109 ? 9.716 -0.902 10.688 1.00 96.00 109 LEU A CA 1
ATOM 837 C C . LEU A 1 109 ? 10.402 -2.123 11.305 1.00 96.00 109 LEU A C 1
ATOM 839 O O . LEU A 1 109 ? 11.458 -2.539 10.834 1.00 96.00 109 LEU A O 1
ATOM 843 N N . GLU A 1 110 ? 9.794 -2.718 12.331 1.00 94.19 110 GLU A N 1
ATOM 844 C CA . GLU A 1 110 ? 10.313 -3.941 12.930 1.00 94.19 110 GLU A CA 1
ATOM 845 C C . GLU A 1 110 ? 10.330 -5.099 11.925 1.00 94.19 110 GLU A C 1
ATOM 847 O O . GLU A 1 110 ? 11.334 -5.800 11.837 1.00 94.19 110 GLU A O 1
ATOM 852 N N . THR A 1 111 ? 9.307 -5.255 11.072 1.00 93.00 111 THR A N 1
ATOM 853 C CA . THR A 1 111 ? 9.335 -6.301 10.031 1.00 93.00 111 THR A CA 1
ATOM 854 C C . THR A 1 111 ? 10.44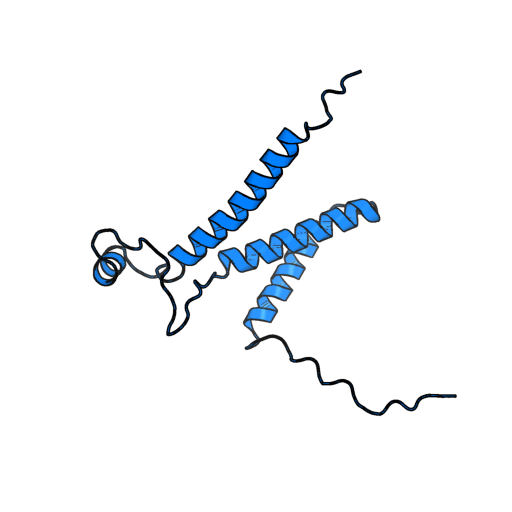9 -6.104 9.006 1.00 93.00 111 THR A C 1
ATOM 856 O O . THR A 1 111 ? 10.860 -7.078 8.390 1.00 93.00 111 THR A O 1
ATOM 859 N N . GLN A 1 112 ? 10.967 -4.882 8.831 1.00 94.12 112 GLN A N 1
ATOM 860 C CA . GLN A 1 112 ? 12.099 -4.619 7.930 1.00 94.12 112 GLN A CA 1
ATOM 861 C C . GLN A 1 112 ? 13.451 -5.037 8.524 1.00 94.12 112 GLN A C 1
ATOM 863 O O . GLN A 1 112 ? 14.445 -5.125 7.806 1.00 94.12 112 GLN A O 1
ATOM 868 N N . ARG A 1 113 ? 13.517 -5.261 9.841 1.00 92.81 113 ARG A N 1
ATOM 869 C CA . ARG A 1 113 ? 14.753 -5.602 10.564 1.00 92.81 113 ARG A CA 1
ATOM 870 C C . ARG A 1 113 ? 14.974 -7.102 10.710 1.00 92.81 113 ARG A C 1
ATOM 872 O O . ARG A 1 113 ? 16.070 -7.510 11.084 1.00 92.81 113 ARG A O 1
ATOM 879 N N . HIS A 1 114 ? 13.958 -7.906 10.407 1.00 86.50 114 HIS A N 1
ATOM 880 C CA . HIS A 1 114 ? 13.998 -9.356 10.549 1.00 86.50 114 HIS A CA 1
ATOM 881 C C . HIS A 1 114 ? 13.916 -10.042 9.185 1.00 86.50 114 HIS A C 1
ATOM 883 O O . HIS A 1 114 ? 13.176 -9.591 8.315 1.00 86.50 114 HIS A O 1
ATOM 889 N N . PRO A 1 115 ? 14.620 -11.169 8.990 1.00 82.00 115 PRO A N 1
ATOM 890 C CA . PRO A 1 115 ? 14.554 -11.931 7.741 1.00 82.00 115 PRO A CA 1
ATOM 891 C C . PRO A 1 115 ? 13.187 -12.605 7.518 1.00 82.00 115 PRO A C 1
ATOM 893 O O . PRO A 1 115 ? 12.908 -13.093 6.426 1.00 82.00 115 PRO A O 1
ATOM 896 N N . GLY A 1 116 ? 12.339 -12.654 8.545 1.00 78.56 116 GLY A N 1
ATOM 897 C CA . GLY A 1 116 ? 11.001 -13.227 8.507 1.00 78.56 116 GLY A CA 1
ATOM 898 C C . GLY A 1 116 ? 10.381 -13.268 9.906 1.00 78.56 116 GLY A C 1
ATOM 899 O O . GLY A 1 116 ? 11.035 -12.883 10.877 1.00 78.56 116 GLY A O 1
ATOM 900 N N . PRO A 1 117 ? 9.123 -13.721 10.034 1.00 75.88 117 PRO A N 1
ATOM 901 C CA . PRO A 1 117 ? 8.501 -13.914 11.337 1.00 75.88 117 PRO A CA 1
ATOM 902 C C . PRO A 1 117 ? 9.267 -14.958 12.162 1.00 75.88 117 PRO A C 1
ATOM 904 O O . PRO A 1 117 ? 9.723 -15.976 11.631 1.00 75.88 117 PRO A O 1
ATOM 907 N N . GLU A 1 118 ? 9.379 -14.725 13.471 1.00 74.75 118 GLU A N 1
ATOM 908 C CA . GLU A 1 118 ? 9.881 -15.737 14.398 1.00 74.75 118 GLU A CA 1
ATOM 909 C C . GLU A 1 118 ? 9.002 -16.990 14.294 1.00 74.75 118 GLU A C 1
ATOM 911 O O . GLU A 1 118 ? 7.771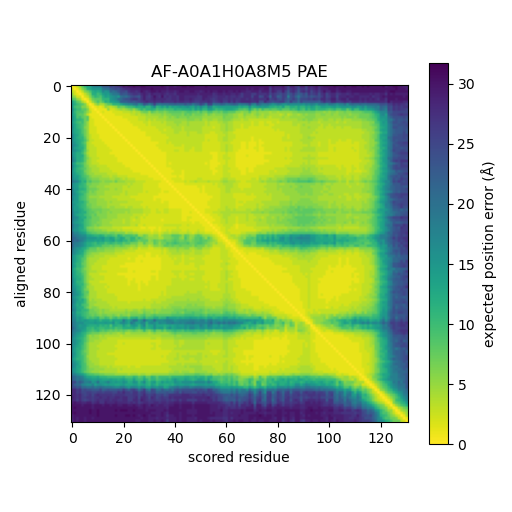 -16.918 14.367 1.00 74.75 118 GLU A O 1
ATOM 916 N N . HIS A 1 119 ? 9.623 -18.152 14.099 1.00 67.75 119 HIS A N 1
ATOM 917 C CA . HIS A 1 119 ? 8.884 -19.405 14.160 1.00 67.75 119 HIS A CA 1
ATOM 918 C C . HIS A 1 119 ? 8.496 -19.638 15.619 1.00 67.75 119 HIS A C 1
ATOM 920 O O . HIS A 1 119 ? 9.365 -19.657 16.492 1.00 67.75 119 HIS A O 1
ATOM 926 N N . ALA A 1 120 ? 7.200 -19.817 15.887 1.00 62.31 120 ALA A N 1
ATOM 927 C CA . ALA A 1 120 ? 6.751 -20.216 17.212 1.00 62.31 120 ALA A CA 1
ATOM 928 C C . ALA A 1 120 ? 7.505 -21.488 17.619 1.00 62.31 120 ALA A C 1
ATOM 930 O O . ALA A 1 120 ? 7.493 -22.482 16.885 1.00 62.31 120 ALA A O 1
ATOM 931 N N . ALA A 1 121 ? 8.180 -21.447 18.771 1.00 58.16 121 ALA A N 1
ATOM 932 C CA . ALA A 1 121 ? 8.803 -22.636 19.327 1.00 58.16 121 ALA A CA 1
ATOM 933 C C . ALA A 1 121 ? 7.731 -23.737 19.443 1.00 58.16 121 ALA A C 1
ATOM 935 O O . ALA A 1 121 ? 6.611 -23.441 19.881 1.00 58.16 121 ALA A O 1
ATOM 936 N N . PRO A 1 122 ? 8.025 -24.987 19.043 1.00 60.53 122 PRO A N 1
ATOM 937 C CA . PRO A 1 122 ? 7.072 -26.074 19.205 1.00 60.53 122 PRO A CA 1
ATOM 938 C C . PRO A 1 122 ? 6.641 -26.166 20.678 1.00 60.53 122 PRO A C 1
ATOM 940 O O . PRO A 1 122 ? 7.459 -25.905 21.569 1.00 60.53 122 PRO A O 1
ATOM 943 N N . PRO A 1 123 ? 5.367 -26.502 20.958 1.00 61.81 123 PRO A N 1
ATOM 944 C CA . PRO A 1 123 ? 4.885 -26.623 22.327 1.00 61.81 123 PRO A CA 1
ATOM 945 C C . PRO A 1 123 ? 5.792 -27.587 23.094 1.00 61.81 123 PRO A C 1
ATOM 947 O O . PRO A 1 123 ? 6.049 -28.701 22.635 1.00 61.81 123 PRO A O 1
ATOM 950 N N . GLN A 1 124 ? 6.300 -27.150 24.249 1.00 60.03 124 GLN A N 1
ATOM 9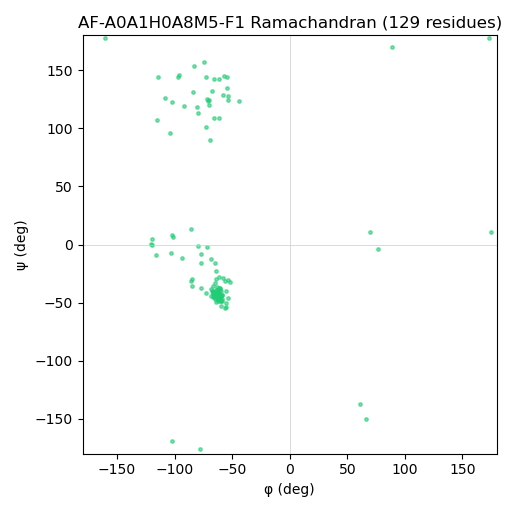51 C CA . GLN A 1 124 ? 7.135 -27.993 25.099 1.00 60.03 124 GLN A CA 1
ATOM 952 C C . GLN A 1 124 ? 6.302 -29.203 25.542 1.00 60.03 124 GLN A C 1
ATOM 954 O O . GLN A 1 124 ? 5.360 -29.071 26.327 1.00 60.03 124 GLN A O 1
ATOM 959 N N . SER A 1 125 ? 6.618 -30.386 25.016 1.00 57.25 125 SER A N 1
ATOM 960 C CA . SER A 1 125 ? 6.000 -31.642 25.431 1.00 57.25 125 SER A CA 1
ATOM 961 C C . SER A 1 125 ? 6.471 -31.978 26.848 1.00 57.25 125 SER A C 1
ATOM 963 O O . SER A 1 125 ? 7.517 -32.603 27.020 1.00 57.25 125 SER A O 1
ATOM 965 N N . GLY A 1 126 ? 5.753 -31.520 27.874 1.00 59.53 126 GLY A N 1
ATOM 966 C CA . GLY A 1 126 ? 6.169 -31.828 29.243 1.00 59.53 126 GLY A CA 1
ATOM 967 C C . GLY A 1 126 ? 5.409 -31.206 30.409 1.00 59.53 126 GLY A C 1
ATOM 968 O O . GLY A 1 126 ? 5.895 -31.325 31.527 1.00 59.53 126 GLY A O 1
ATOM 969 N N . ALA A 1 127 ? 4.251 -30.566 30.222 1.00 50.38 127 ALA A N 1
ATOM 970 C CA . ALA A 1 127 ? 3.437 -30.180 31.377 1.00 50.38 127 ALA A CA 1
ATOM 971 C C . ALA A 1 127 ? 2.634 -31.404 31.873 1.00 50.38 127 ALA A C 1
ATOM 973 O O . ALA A 1 127 ? 1.836 -31.941 31.100 1.00 50.38 127 ALA A O 1
ATOM 974 N N . PRO A 1 128 ? 2.838 -31.882 33.116 1.00 52.62 128 PRO A N 1
ATOM 975 C CA . PRO A 1 128 ? 2.129 -33.045 33.633 1.00 52.62 128 PRO A CA 1
ATOM 976 C C . PRO A 1 128 ? 0.639 -32.735 33.804 1.00 52.62 128 PRO A C 1
ATOM 978 O O . PRO A 1 128 ? 0.261 -31.709 34.370 1.00 52.62 128 PRO A O 1
ATOM 981 N N . THR A 1 129 ? -0.210 -33.639 33.317 1.00 49.16 129 THR A N 1
ATOM 982 C CA . THR A 1 129 ? -1.653 -33.620 33.567 1.00 49.16 129 THR A CA 1
ATOM 983 C C . THR A 1 129 ? -1.882 -33.879 35.056 1.00 49.16 129 THR A C 1
ATOM 985 O O . THR A 1 129 ? -1.640 -34.985 35.537 1.00 49.16 129 THR A O 1
ATOM 988 N N . ALA A 1 130 ? -2.304 -32.852 35.794 1.00 49.66 130 ALA A N 1
ATOM 989 C CA . ALA A 1 130 ? -2.805 -33.030 37.149 1.00 49.66 130 ALA A CA 1
ATOM 990 C C . ALA A 1 130 ? -4.178 -33.717 37.078 1.00 49.66 130 ALA A C 1
ATOM 992 O O . ALA A 1 130 ? -5.069 -33.241 36.370 1.00 49.66 130 ALA A O 1
ATOM 993 N N . VAL A 1 131 ? -4.284 -34.856 37.765 1.00 61.56 131 VAL A N 1
ATOM 994 C CA . VAL A 1 131 ? -5.530 -35.572 38.083 1.00 61.56 131 VAL A CA 1
ATOM 995 C C . VAL A 1 131 ? -6.274 -34.820 39.178 1.00 61.56 131 VAL A C 1
ATOM 997 O O . VAL A 1 131 ? -5.584 -34.328 40.102 1.00 61.56 131 VAL A O 1
#

Sequence (131 aa):
MNEPWMSSLAGEAVYRARVRGCLLGGAIGDALGYPIESSTLDRIRAANGERGVTGFLFAGDSDVARISDDTQMTLFTAEALIRAHQRERLKGIGGAWALLVRWAYERWLETQRHPGPEHAAPPQSGAPTAV